Protein AF-A0A0Q6GUV1-F1 (afdb_monomer_lite)

Sequence (95 aa):
MGFEQAGVSFRPSLEVHQISTALSLVEGGAGVAILPTYAFAAINGRRIIARALTNPAVSRDVNIVTARERTISPASLAVRLILRRVLREMVPELV

Secondary structure (DSSP, 8-state):
-HHHHTT-----S---S-HHHHHHHHHTTS------GGGGGGTTTSS-------TT-----------TTSPPPHHHHHHHHHHHHHHHHTS----

Foldseek 3Di:
DQCVLVVHDDDDPDDDDDLLVQLVCVLVPVDDDDDPQLSQLVCPPTPDDDAQDVRPHDDDDDDDDDDPPDDQDPVNVVVVVVCVVVSVVSHDPHD

Radius of gyration: 17.17 Å; chains: 1; bounding box: 34×32×45 Å

pLDDT: mean 90.56, std 7.27, range [48.69, 97.0]

Structure (mmCIF, N/CA/C/O backbone):
data_AF-A0A0Q6GUV1-F1
#
_entry.id   AF-A0A0Q6GUV1-F1
#
loop_
_atom_site.group_PDB
_atom_site.id
_atom_site.type_symbol
_atom_site.label_atom_id
_atom_site.label_alt_id
_atom_site.label_comp_id
_atom_site.label_asym_id
_atom_site.label_entity_id
_atom_site.label_seq_id
_atom_site.pdbx_PDB_ins_code
_atom_site.Cartn_x
_atom_site.Cartn_y
_atom_site.Cartn_z
_atom_site.occupancy
_atom_site.B_iso_or_equiv
_atom_site.auth_seq_id
_atom_site.auth_comp_id
_atom_site.auth_asym_id
_atom_site.auth_atom_id
_atom_site.pdbx_PDB_model_num
ATOM 1 N N . MET A 1 1 ? -5.015 16.431 2.905 1.00 74.12 1 MET A N 1
ATOM 2 C CA . MET A 1 1 ? -4.671 14.984 2.965 1.00 74.12 1 MET A CA 1
ATOM 3 C C . MET A 1 1 ? -5.914 14.179 3.366 1.00 74.12 1 MET A C 1
ATOM 5 O O . MET A 1 1 ? -6.832 14.763 3.919 1.00 74.12 1 MET A O 1
ATOM 9 N N . GLY A 1 2 ? -5.996 12.870 3.087 1.00 87.88 2 GLY A N 1
ATOM 10 C CA . GLY A 1 2 ? -7.248 12.090 3.233 1.00 87.88 2 GLY A CA 1
ATOM 11 C C . GLY A 1 2 ? -7.943 12.158 4.605 1.00 87.88 2 GLY A C 1
ATOM 12 O O . GLY A 1 2 ? -9.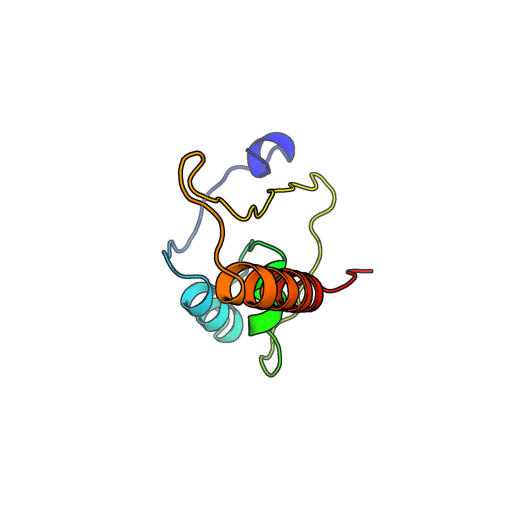165 12.207 4.666 1.00 87.88 2 GLY A O 1
ATOM 13 N N . PHE A 1 3 ? -7.189 12.233 5.706 1.00 90.56 3 PHE A N 1
ATOM 14 C CA . PHE A 1 3 ? -7.756 12.376 7.055 1.00 90.56 3 PHE A CA 1
ATOM 15 C C . PHE A 1 3 ? -8.407 13.752 7.298 1.00 90.56 3 PHE A C 1
ATOM 17 O O . PHE A 1 3 ? -9.427 13.834 7.973 1.00 90.56 3 PHE A O 1
ATOM 24 N N . GLU A 1 4 ? -7.881 14.825 6.700 1.00 91.38 4 GLU A N 1
ATOM 25 C CA . GLU A 1 4 ? -8.473 16.170 6.797 1.00 91.38 4 GLU A CA 1
ATOM 26 C C . GLU A 1 4 ? -9.821 16.222 6.078 1.00 91.38 4 GLU A C 1
ATOM 28 O O . GLU A 1 4 ? -10.779 16.775 6.604 1.00 91.38 4 GLU A O 1
ATOM 33 N N . GLN A 1 5 ? -9.912 15.597 4.899 1.00 91.81 5 GLN A N 1
ATOM 34 C CA . GLN A 1 5 ? -11.166 15.487 4.144 1.00 91.81 5 GLN A CA 1
ATOM 35 C C . GLN A 1 5 ? -12.222 14.669 4.896 1.00 91.81 5 GLN A C 1
ATOM 37 O O . GLN A 1 5 ? -13.405 14.981 4.821 1.00 91.81 5 GLN A O 1
ATOM 42 N N . ALA A 1 6 ? -11.796 13.653 5.647 1.00 92.06 6 ALA A N 1
ATOM 43 C CA . ALA A 1 6 ? -12.6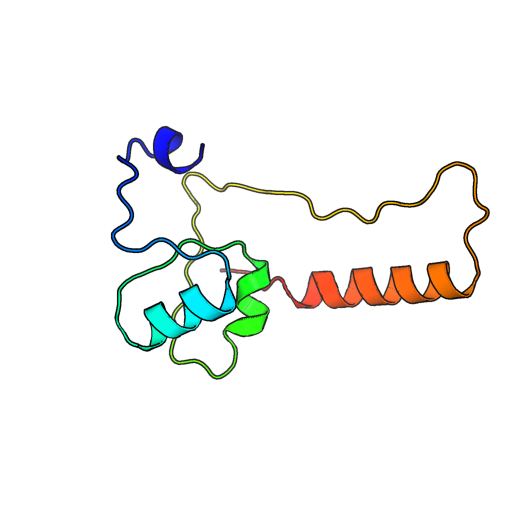67 12.895 6.538 1.00 92.06 6 ALA A CA 1
ATOM 44 C C . ALA A 1 6 ? -13.009 13.641 7.847 1.00 92.06 6 ALA A C 1
ATOM 46 O O . ALA A 1 6 ? -13.750 13.106 8.668 1.00 92.06 6 ALA A O 1
ATOM 47 N N . GLY A 1 7 ? -12.468 14.845 8.076 1.00 93.38 7 GLY A N 1
ATOM 48 C CA . GLY A 1 7 ? -12.715 15.627 9.290 1.00 93.38 7 GLY A CA 1
ATOM 49 C C . GLY A 1 7 ? -12.142 15.004 10.568 1.00 93.38 7 GLY A C 1
ATOM 50 O O . GLY A 1 7 ? -12.618 15.306 11.660 1.00 93.38 7 GLY A O 1
ATOM 51 N N . VAL A 1 8 ? -11.137 14.128 10.455 1.00 91.62 8 VAL A N 1
ATOM 52 C CA . VAL A 1 8 ? -10.518 13.433 11.596 1.00 91.62 8 VAL A CA 1
ATOM 53 C C . VAL A 1 8 ? -9.141 14.000 11.932 1.00 91.62 8 VAL A C 1
ATOM 55 O O . VAL A 1 8 ? -8.319 14.279 11.060 1.00 91.62 8 VAL A O 1
ATOM 58 N N . SER A 1 9 ? -8.868 14.135 13.233 1.00 91.31 9 SER A N 1
ATOM 59 C CA . SER A 1 9 ? -7.545 14.518 13.735 1.00 91.31 9 SER A CA 1
ATOM 60 C C . SER A 1 9 ? -6.558 13.365 13.544 1.00 91.31 9 SER A C 1
ATOM 62 O O . SER A 1 9 ? -6.807 12.245 13.989 1.00 91.31 9 SER A O 1
ATOM 64 N N . PHE A 1 10 ? -5.423 13.636 12.902 1.00 89.31 10 PHE A N 1
ATOM 65 C CA . PHE A 1 10 ? -4.357 12.654 12.734 1.00 89.31 10 PHE A CA 1
ATOM 66 C C . PHE A 1 10 ? -3.466 12.611 13.982 1.00 89.31 10 PHE A C 1
ATOM 68 O O . PHE A 1 10 ? -2.701 13.539 14.236 1.00 89.31 10 PHE A O 1
ATOM 75 N N . ARG A 1 11 ? -3.595 11.544 14.778 1.00 91.31 11 ARG A N 1
ATOM 76 C CA . ARG A 1 11 ? -2.819 11.307 16.007 1.00 91.31 11 ARG A CA 1
ATOM 77 C C . ARG A 1 11 ? -2.321 9.857 16.043 1.00 91.31 11 ARG A C 1
ATOM 79 O O . ARG A 1 11 ? -2.987 9.012 16.642 1.00 91.31 11 ARG A O 1
ATOM 86 N N . PRO A 1 12 ? -1.214 9.530 15.357 1.00 90.94 12 PRO A N 1
ATOM 87 C CA . PRO A 1 12 ? -0.669 8.178 15.379 1.00 90.94 12 PRO A CA 1
ATOM 88 C C . PRO A 1 12 ? -0.156 7.825 16.782 1.00 90.94 12 PRO A C 1
ATOM 90 O O . PRO A 1 12 ? 0.510 8.627 17.429 1.00 90.94 12 PRO A O 1
ATOM 93 N N . SER A 1 13 ? -0.452 6.612 17.256 1.00 92.00 13 SER A N 1
ATOM 94 C CA . SER A 1 13 ? 0.142 6.079 18.494 1.00 92.00 13 SER A CA 1
ATOM 95 C C . SER A 1 13 ? 1.557 5.540 18.273 1.00 92.00 13 SER A C 1
ATOM 97 O O . SER A 1 13 ? 2.349 5.481 19.207 1.00 92.00 13 SER A O 1
ATOM 99 N N . LEU A 1 14 ? 1.854 5.122 17.040 1.00 94.56 14 LEU A N 1
ATOM 100 C CA . LEU A 1 14 ? 3.132 4.569 16.610 1.00 94.56 14 LEU A CA 1
ATOM 101 C C . LEU A 1 14 ? 3.449 5.091 15.211 1.00 94.56 14 LEU A C 1
ATOM 103 O O . LEU A 1 14 ? 2.578 5.112 14.339 1.00 94.56 14 LEU A O 1
ATOM 107 N N . GLU A 1 15 ? 4.707 5.453 14.993 1.00 95.06 15 GLU A N 1
ATOM 108 C CA . GLU A 1 15 ? 5.218 5.862 13.690 1.00 95.06 15 GLU A CA 1
ATOM 109 C C . GLU A 1 15 ? 6.295 4.885 13.229 1.00 95.06 15 GLU A C 1
ATOM 111 O O . GLU A 1 15 ? 7.199 4.518 13.978 1.00 95.06 15 GLU A O 1
ATOM 116 N N . VAL A 1 16 ? 6.177 4.431 11.982 1.00 95.94 16 VAL A N 1
ATOM 117 C CA . VAL A 1 16 ? 7.105 3.480 11.368 1.00 95.94 16 VAL A CA 1
ATOM 118 C C . VAL A 1 16 ? 7.369 3.864 9.919 1.00 95.94 16 VAL A C 1
ATOM 120 O O . VAL A 1 16 ? 6.517 4.442 9.250 1.00 95.94 16 VAL A O 1
ATOM 123 N N . HIS A 1 17 ? 8.543 3.492 9.411 1.00 95.75 17 HIS A N 1
ATOM 124 C CA . HIS A 1 17 ? 8.956 3.819 8.042 1.00 95.75 17 HIS A CA 1
ATOM 125 C C . HIS A 1 17 ? 8.670 2.717 7.014 1.00 95.75 17 HIS A C 1
ATOM 127 O O . HIS A 1 17 ? 8.699 2.981 5.814 1.00 95.75 17 HIS A O 1
ATOM 133 N N . GLN A 1 18 ? 8.421 1.479 7.451 1.00 96.12 18 GLN A N 1
ATOM 134 C CA . GLN A 1 18 ? 8.269 0.326 6.561 1.00 96.12 18 GLN A CA 1
ATOM 135 C C . GLN A 1 18 ? 6.890 -0.322 6.704 1.00 96.12 18 GLN A C 1
ATOM 137 O O . GLN A 1 18 ? 6.411 -0.567 7.811 1.00 96.12 18 GLN A O 1
ATOM 142 N N . ILE A 1 19 ? 6.284 -0.668 5.565 1.00 95.12 19 ILE A N 1
ATOM 143 C CA . ILE A 1 19 ? 4.982 -1.351 5.492 1.00 95.12 19 ILE A CA 1
ATOM 144 C C . ILE A 1 19 ? 5.032 -2.715 6.188 1.00 95.12 19 ILE A C 1
ATOM 146 O O . ILE A 1 19 ? 4.112 -3.065 6.920 1.00 95.12 19 ILE A O 1
ATOM 150 N N . SER A 1 20 ? 6.113 -3.473 5.993 1.00 94.75 20 SER A N 1
ATOM 151 C CA . SER A 1 20 ? 6.325 -4.773 6.640 1.00 94.75 20 SER A CA 1
ATOM 152 C C . SER A 1 20 ? 6.259 -4.668 8.164 1.00 94.75 20 SER A C 1
ATOM 154 O O . SER A 1 20 ? 5.598 -5.485 8.800 1.00 94.75 20 SER A O 1
ATOM 156 N N . THR A 1 21 ? 6.883 -3.638 8.740 1.00 96.44 21 THR A N 1
ATOM 157 C CA . THR A 1 21 ? 6.841 -3.363 10.180 1.00 96.44 21 THR A CA 1
ATOM 158 C C . THR A 1 21 ? 5.431 -3.011 10.639 1.00 96.44 21 THR A C 1
ATOM 160 O O . THR A 1 21 ? 4.964 -3.574 11.626 1.00 96.44 21 THR A O 1
ATOM 163 N N . ALA A 1 22 ? 4.725 -2.140 9.908 1.00 97.00 22 ALA A N 1
ATOM 164 C CA . ALA A 1 22 ? 3.335 -1.800 10.220 1.00 97.00 22 ALA A CA 1
ATOM 165 C C . ALA A 1 22 ? 2.435 -3.049 10.234 1.00 97.00 22 ALA A C 1
ATOM 167 O O . ALA A 1 22 ? 1.664 -3.237 11.171 1.00 97.00 22 ALA A O 1
ATOM 168 N N . LEU A 1 23 ? 2.575 -3.938 9.243 1.00 96.38 23 LEU A N 1
ATOM 169 C CA . LEU A 1 23 ? 1.815 -5.190 9.175 1.00 96.38 23 LEU A CA 1
ATOM 170 C C . LEU A 1 23 ? 2.115 -6.118 10.356 1.00 96.38 23 LEU A C 1
ATOM 172 O O . LEU A 1 23 ? 1.186 -6.662 10.945 1.00 96.38 23 LEU A O 1
ATOM 176 N N . SER A 1 24 ? 3.385 -6.276 10.735 1.00 96.12 24 SER A N 1
ATOM 177 C CA . SER A 1 24 ? 3.755 -7.110 11.885 1.00 96.12 24 SER A CA 1
ATOM 178 C C . SER A 1 24 ? 3.228 -6.545 13.210 1.00 96.12 24 SER A C 1
ATOM 180 O O . SER A 1 24 ? 2.813 -7.310 14.075 1.00 96.12 24 SER A O 1
ATOM 182 N N . LEU A 1 25 ? 3.188 -5.217 13.362 1.00 96.81 25 LEU A N 1
ATOM 183 C CA . LEU A 1 25 ? 2.586 -4.565 14.529 1.00 96.81 25 LEU A CA 1
ATOM 184 C C . LEU A 1 25 ? 1.068 -4.786 14.588 1.00 96.81 25 LEU A C 1
ATOM 186 O O . LEU A 1 25 ? 0.545 -5.112 15.652 1.00 96.81 25 LEU A O 1
ATOM 190 N N . VAL A 1 26 ? 0.367 -4.663 13.456 1.00 96.75 26 VAL A N 1
ATOM 191 C CA . VAL A 1 26 ? -1.076 -4.955 13.364 1.00 96.75 26 VAL A CA 1
ATOM 192 C C . VAL A 1 26 ? -1.357 -6.422 13.701 1.00 96.75 26 VAL A C 1
ATOM 194 O O . VAL A 1 26 ? -2.225 -6.708 14.521 1.00 96.75 26 VAL A O 1
ATOM 197 N N . GLU A 1 27 ? -0.593 -7.353 13.130 1.00 96.69 27 GLU A N 1
ATOM 198 C CA . GLU A 1 27 ? -0.727 -8.792 13.398 1.00 96.69 27 GLU A CA 1
ATOM 199 C C . GLU A 1 27 ? -0.439 -9.160 14.862 1.00 96.69 27 GLU A C 1
ATOM 201 O O . GLU A 1 27 ? -1.073 -10.062 15.414 1.00 96.69 27 GLU A O 1
ATOM 206 N N . GLY A 1 28 ? 0.483 -8.435 15.501 1.00 96.06 28 GLY A N 1
ATOM 207 C CA . GLY A 1 28 ? 0.782 -8.532 16.930 1.00 96.06 28 GLY A CA 1
ATOM 208 C C . GLY A 1 28 ? -0.233 -7.835 17.846 1.00 96.06 28 GLY A C 1
ATOM 209 O O . GLY A 1 28 ? -0.089 -7.914 19.063 1.00 96.06 28 GLY A O 1
ATOM 210 N N . GLY A 1 29 ? -1.250 -7.165 17.294 1.00 96.00 29 GLY A N 1
ATOM 211 C CA . GLY A 1 29 ? -2.322 -6.525 18.063 1.00 96.00 29 GLY A CA 1
ATOM 212 C C . GLY A 1 29 ? -2.032 -5.096 18.533 1.00 96.00 29 GLY A C 1
ATOM 213 O O . GLY A 1 29 ? -2.760 -4.583 19.378 1.00 96.00 29 GLY A O 1
ATOM 214 N N . ALA A 1 30 ? -1.014 -4.422 17.990 1.00 96.00 30 ALA A N 1
ATOM 215 C CA . ALA A 1 30 ? -0.676 -3.044 18.366 1.00 96.00 30 ALA A CA 1
ATOM 216 C C . ALA A 1 30 ? -1.686 -1.988 17.863 1.00 96.00 30 ALA A C 1
ATOM 218 O O . ALA A 1 30 ? -1.585 -0.820 18.232 1.00 96.00 30 ALA A O 1
ATOM 219 N N . GLY A 1 31 ? -2.645 -2.373 17.012 1.00 94.94 31 GLY A N 1
ATOM 220 C CA . GLY A 1 31 ? -3.694 -1.492 16.498 1.00 94.94 31 GLY A CA 1
ATOM 221 C C . GLY A 1 31 ? -4.018 -1.746 15.027 1.00 94.94 31 GLY A C 1
ATOM 222 O O . GLY A 1 31 ? -3.941 -2.875 14.546 1.00 94.94 31 GLY A O 1
ATOM 223 N N . VAL A 1 32 ? -4.380 -0.679 14.311 1.00 95.50 32 VAL A N 1
ATOM 224 C CA . VAL A 1 32 ? -4.692 -0.691 12.872 1.00 95.50 32 VAL A CA 1
ATOM 225 C C . VAL A 1 32 ? -3.722 0.198 12.100 1.00 95.50 32 VAL A C 1
ATOM 227 O O . VAL A 1 32 ? -3.180 1.157 12.645 1.00 95.50 32 VAL A O 1
ATOM 230 N N . ALA A 1 33 ? -3.534 -0.093 10.813 1.00 95.44 33 ALA A N 1
ATOM 231 C CA . ALA A 1 33 ? -2.719 0.717 9.915 1.00 95.44 33 ALA A CA 1
ATOM 232 C C . ALA A 1 33 ? -3.501 1.076 8.647 1.00 95.44 33 ALA A C 1
ATOM 234 O O . ALA A 1 33 ? -4.239 0.256 8.103 1.00 95.44 33 ALA A O 1
ATOM 235 N N . ILE A 1 34 ? -3.300 2.300 8.158 1.00 93.50 34 ILE A N 1
ATOM 236 C CA . ILE A 1 34 ? -3.778 2.740 6.845 1.00 93.50 34 ILE A CA 1
ATOM 237 C C . ILE A 1 34 ? -2.606 2.612 5.875 1.00 93.50 34 ILE A C 1
ATOM 239 O O . ILE A 1 34 ? -1.590 3.285 6.041 1.00 93.50 34 ILE A O 1
ATOM 243 N N . LEU A 1 35 ? -2.739 1.739 4.877 1.00 93.25 35 LEU A N 1
ATOM 244 C CA . LEU A 1 35 ? -1.667 1.392 3.944 1.00 93.25 35 LEU A CA 1
ATOM 245 C C . LEU A 1 35 ? -2.154 1.500 2.489 1.00 93.25 35 LEU A C 1
ATOM 247 O O . LEU A 1 35 ? -3.347 1.332 2.233 1.00 93.25 35 LEU A O 1
ATOM 251 N N . PRO A 1 36 ? -1.256 1.757 1.520 1.00 91.56 36 PRO A N 1
ATOM 252 C CA . PRO A 1 36 ? -1.589 1.662 0.101 1.00 91.56 36 PRO A CA 1
ATOM 253 C C . PRO A 1 36 ? -2.056 0.255 -0.285 1.00 91.56 36 PRO A C 1
ATOM 255 O O . PRO A 1 36 ? -1.578 -0.733 0.271 1.00 91.56 36 PRO A O 1
ATOM 258 N N . THR A 1 37 ? -2.918 0.151 -1.298 1.00 90.31 37 THR A N 1
ATOM 259 C CA . THR A 1 37 ? -3.555 -1.116 -1.698 1.00 90.31 37 THR A CA 1
ATOM 260 C C . THR A 1 37 ? -2.566 -2.240 -2.013 1.00 90.31 37 THR A C 1
ATOM 262 O O . THR A 1 37 ? -2.820 -3.388 -1.669 1.00 90.31 37 THR A O 1
ATOM 265 N N . TYR A 1 38 ? -1.401 -1.928 -2.591 1.00 89.38 38 TYR A N 1
ATOM 266 C CA . TYR A 1 38 ? -0.384 -2.936 -2.916 1.00 89.38 38 TYR A CA 1
ATOM 267 C C . TYR A 1 38 ? 0.220 -3.628 -1.680 1.00 89.38 38 TYR A C 1
ATOM 269 O O . TYR A 1 38 ? 0.846 -4.677 -1.816 1.00 89.38 38 TYR A O 1
ATOM 277 N N . ALA A 1 39 ? 0.040 -3.080 -0.469 1.00 92.19 39 ALA A N 1
ATOM 278 C CA . ALA A 1 39 ? 0.434 -3.754 0.769 1.00 92.19 39 ALA A CA 1
ATOM 279 C C . ALA A 1 39 ? -0.335 -5.070 0.973 1.00 92.19 39 ALA A C 1
ATOM 281 O O . ALA A 1 39 ? 0.147 -5.949 1.684 1.00 92.19 39 ALA A O 1
ATOM 282 N N . PHE A 1 40 ? -1.484 -5.236 0.308 1.00 89.81 40 PHE A N 1
ATOM 283 C CA . PHE A 1 40 ? -2.269 -6.466 0.327 1.00 89.81 40 PHE A CA 1
ATOM 284 C C . PHE A 1 40 ? -1.479 -7.683 -0.166 1.00 89.81 40 PHE A C 1
ATOM 286 O O . PHE A 1 40 ? -1.627 -8.772 0.384 1.00 89.81 40 PHE A O 1
ATOM 293 N N . ALA A 1 41 ? -0.557 -7.496 -1.116 1.00 88.81 41 ALA A N 1
ATOM 294 C CA . ALA A 1 41 ? 0.337 -8.563 -1.566 1.00 88.81 41 ALA A CA 1
ATOM 295 C C . ALA A 1 41 ? 1.183 -9.161 -0.421 1.00 88.81 41 ALA A C 1
ATOM 297 O O . ALA A 1 41 ? 1.576 -10.322 -0.487 1.00 88.81 41 ALA A O 1
ATOM 298 N N . ALA A 1 42 ? 1.435 -8.392 0.646 1.00 89.44 42 ALA A N 1
ATOM 299 C CA . ALA A 1 42 ? 2.184 -8.822 1.828 1.00 89.44 42 ALA A CA 1
ATOM 300 C C . ALA A 1 42 ? 1.292 -9.300 2.994 1.00 89.44 42 ALA A C 1
ATOM 302 O O . ALA A 1 42 ? 1.819 -9.652 4.054 1.00 89.44 42 ALA A O 1
ATOM 303 N N . ILE A 1 43 ? -0.036 -9.302 2.818 1.00 89.81 43 ILE A N 1
ATOM 304 C CA . ILE A 1 43 ? -1.007 -9.782 3.815 1.00 89.81 43 ILE A CA 1
ATOM 305 C C . ILE A 1 43 ? -1.217 -11.296 3.712 1.00 89.81 43 ILE A C 1
ATOM 307 O O . ILE A 1 43 ? -1.573 -11.921 4.708 1.00 89.81 43 ILE A O 1
ATOM 311 N N . ASN A 1 44 ? -0.989 -11.907 2.545 1.00 83.62 44 ASN A N 1
ATOM 312 C CA . ASN A 1 44 ? -1.250 -13.334 2.358 1.00 83.62 44 ASN A CA 1
ATOM 313 C C . ASN A 1 44 ? -0.514 -14.193 3.409 1.00 83.62 44 ASN A C 1
ATOM 315 O O . ASN A 1 44 ? 0.687 -14.033 3.620 1.00 83.62 44 ASN A O 1
ATOM 319 N N . GLY A 1 45 ? -1.248 -15.087 4.078 1.00 85.88 45 GLY A N 1
ATOM 320 C CA . GLY A 1 45 ? -0.735 -15.928 5.166 1.00 85.88 45 GLY A CA 1
ATOM 321 C C . GLY A 1 45 ? -0.648 -15.257 6.544 1.00 85.88 45 GLY A C 1
ATOM 322 O O . GLY A 1 45 ? -0.300 -15.935 7.509 1.00 85.88 45 GLY A O 1
ATOM 323 N N . ARG A 1 46 ? -0.987 -13.967 6.668 1.00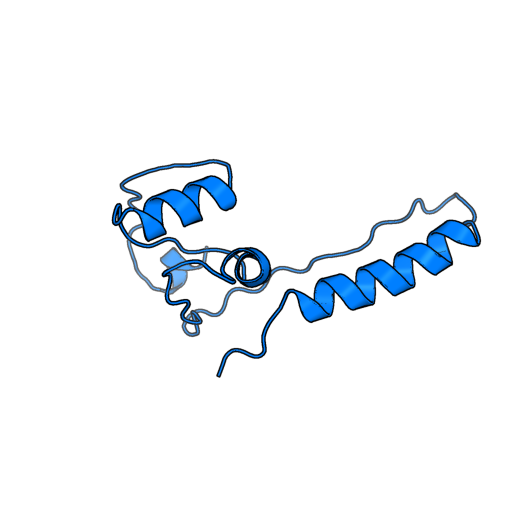 91.19 46 ARG A N 1
ATOM 324 C CA . ARG A 1 46 ? -1.059 -13.250 7.951 1.00 91.19 46 ARG A CA 1
ATOM 325 C C . ARG A 1 46 ? -2.474 -13.240 8.509 1.00 91.19 46 ARG A C 1
ATOM 327 O O . ARG A 1 46 ? -3.454 -13.232 7.763 1.00 91.19 46 ARG A O 1
ATOM 334 N N . ARG A 1 47 ? -2.604 -13.139 9.831 1.00 94.88 47 ARG A N 1
ATOM 335 C CA . ARG A 1 47 ? -3.914 -12.984 10.499 1.00 94.88 47 ARG A CA 1
ATOM 336 C C . ARG A 1 47 ? -4.351 -11.517 10.533 1.00 94.88 47 ARG A C 1
ATOM 338 O O . ARG A 1 47 ? -4.505 -10.934 11.602 1.00 94.88 47 ARG A O 1
ATOM 345 N N . ILE A 1 48 ? -4.525 -10.916 9.358 1.00 95.12 48 ILE A N 1
ATOM 346 C CA . ILE A 1 48 ? -4.901 -9.505 9.197 1.00 95.12 48 ILE A CA 1
ATOM 347 C C . ILE A 1 48 ? -6.136 -9.409 8.298 1.00 95.12 48 ILE A C 1
ATOM 349 O O . ILE A 1 48 ? -6.181 -10.006 7.226 1.00 95.12 48 ILE A O 1
ATOM 353 N N . ILE A 1 49 ? -7.123 -8.614 8.715 1.00 92.81 49 ILE A N 1
ATOM 354 C CA . ILE A 1 49 ? -8.279 -8.258 7.885 1.00 92.81 49 ILE A CA 1
ATOM 355 C C . ILE A 1 49 ? -7.994 -6.909 7.226 1.00 92.81 49 ILE A C 1
ATOM 357 O O . ILE A 1 49 ? -7.758 -5.916 7.914 1.00 92.81 49 ILE A O 1
ATOM 361 N N . ALA A 1 50 ? -8.050 -6.861 5.898 1.00 92.69 50 ALA A N 1
ATOM 362 C CA . ALA A 1 50 ? -7.969 -5.618 5.142 1.00 92.69 50 ALA A CA 1
ATOM 363 C C . ALA A 1 50 ? -9.374 -5.106 4.799 1.00 92.69 50 ALA A C 1
ATOM 365 O O . ALA A 1 50 ? -10.257 -5.889 4.451 1.00 92.69 50 ALA A O 1
ATOM 366 N N . ARG A 1 51 ? -9.578 -3.787 4.876 1.00 91.88 51 ARG A N 1
ATOM 367 C CA . ARG A 1 51 ? -10.822 -3.125 4.459 1.00 91.88 51 ARG A CA 1
ATOM 368 C C . ARG A 1 51 ? -10.500 -1.908 3.602 1.00 91.88 51 ARG A C 1
ATOM 370 O O . ARG A 1 51 ? -9.586 -1.152 3.931 1.00 91.88 51 ARG A O 1
ATOM 377 N N . ALA A 1 52 ? -11.250 -1.723 2.519 1.00 91.25 52 ALA A N 1
ATOM 378 C CA . ALA A 1 52 ? -11.106 -0.558 1.657 1.00 91.25 52 ALA A CA 1
ATOM 379 C C . ALA A 1 52 ? -11.580 0.718 2.372 1.00 91.25 52 ALA A C 1
ATOM 381 O O . ALA A 1 52 ? -12.608 0.718 3.051 1.00 91.25 52 ALA A O 1
ATOM 382 N N . LEU A 1 53 ? -10.848 1.817 2.182 1.00 91.50 53 LEU A N 1
ATOM 383 C CA . LEU A 1 53 ? -11.294 3.157 2.561 1.00 91.50 53 LEU A CA 1
ATOM 384 C C . LEU A 1 53 ? -11.957 3.817 1.350 1.00 91.50 53 LEU A C 1
ATOM 386 O O . LEU A 1 53 ? -11.307 4.023 0.326 1.00 91.50 53 LEU A O 1
ATOM 390 N N . THR A 1 54 ? -13.245 4.136 1.468 1.00 91.12 54 THR A N 1
ATOM 391 C CA . THR A 1 54 ? -14.065 4.646 0.355 1.00 91.12 54 THR A CA 1
ATOM 392 C C . THR A 1 54 ? -14.472 6.112 0.505 1.00 91.12 54 THR A C 1
ATOM 394 O O . THR A 1 54 ? -14.771 6.756 -0.496 1.00 91.12 54 THR A O 1
ATOM 397 N N . ASN A 1 55 ? -14.446 6.672 1.721 1.00 91.00 55 ASN A N 1
ATOM 398 C CA . ASN A 1 55 ? -14.870 8.047 1.992 1.00 91.00 55 ASN A CA 1
ATOM 399 C C . ASN A 1 55 ? -13.893 8.775 2.945 1.00 91.00 55 ASN A C 1
ATOM 401 O O . ASN A 1 55 ? -14.074 8.706 4.161 1.00 91.00 55 ASN A O 1
ATOM 405 N N . PRO A 1 56 ? -12.851 9.453 2.427 1.00 91.75 56 PRO A N 1
ATOM 406 C CA . PRO A 1 56 ? -12.501 9.588 1.014 1.00 91.75 56 PRO A CA 1
ATOM 407 C C . PRO A 1 56 ? -11.694 8.393 0.491 1.00 91.75 56 PRO A C 1
ATOM 409 O O . PRO A 1 56 ? -10.814 7.861 1.171 1.00 91.75 56 PRO A O 1
ATOM 412 N N . ALA A 1 57 ? -11.931 8.027 -0.765 1.00 89.81 57 ALA A N 1
ATOM 413 C CA . ALA A 1 57 ? -10.994 7.209 -1.520 1.00 89.81 57 ALA A CA 1
ATOM 414 C C . ALA A 1 57 ? -9.796 8.077 -1.934 1.00 89.81 57 ALA A C 1
ATOM 416 O O . ALA A 1 57 ? -9.971 9.144 -2.523 1.00 89.81 57 ALA A O 1
ATOM 417 N N . VAL A 1 58 ? -8.572 7.629 -1.636 1.00 89.88 58 VAL A N 1
ATOM 418 C CA . VAL A 1 58 ? -7.358 8.377 -1.989 1.00 89.88 58 VAL A CA 1
ATOM 419 C C . VAL A 1 58 ? -6.435 7.541 -2.869 1.00 89.88 58 VAL A C 1
ATOM 421 O O . VAL A 1 58 ? -5.753 6.634 -2.388 1.00 89.88 58 VAL A O 1
ATOM 424 N N . SER A 1 59 ? -6.375 7.888 -4.152 1.00 87.81 59 SER A N 1
ATOM 425 C CA . SER A 1 59 ? -5.547 7.225 -5.160 1.00 87.81 59 SER A CA 1
ATOM 426 C C . SER A 1 59 ? -4.153 7.848 -5.273 1.00 87.81 59 SER A C 1
ATOM 428 O O . SER A 1 59 ? -3.947 9.036 -5.015 1.00 87.81 59 SER A O 1
ATOM 430 N N . ARG A 1 60 ? -3.165 7.015 -5.615 1.00 86.38 60 ARG A N 1
ATOM 431 C CA . ARG A 1 60 ? -1.813 7.436 -6.002 1.00 86.38 60 ARG A CA 1
ATOM 432 C C . ARG A 1 60 ? -1.352 6.579 -7.168 1.00 86.38 60 ARG A C 1
ATOM 434 O O . ARG A 1 60 ? -1.482 5.357 -7.110 1.00 86.38 60 ARG A O 1
ATOM 441 N N . ASP A 1 61 ? -0.777 7.221 -8.174 1.00 88.62 61 ASP A N 1
ATOM 442 C CA . ASP A 1 61 ? -0.292 6.527 -9.361 1.00 88.62 61 ASP A CA 1
ATOM 443 C C . ASP A 1 61 ? 1.100 5.933 -9.134 1.00 88.62 61 ASP A C 1
ATOM 445 O O . ASP A 1 61 ? 1.997 6.579 -8.587 1.00 88.62 61 ASP A O 1
ATOM 449 N N . VAL A 1 62 ? 1.297 4.708 -9.623 1.00 87.12 62 VAL A N 1
ATOM 450 C CA . VAL A 1 62 ? 2.608 4.058 -9.706 1.00 87.12 62 VAL A CA 1
ATOM 451 C C . VAL A 1 62 ? 3.032 4.038 -11.168 1.00 87.12 62 VAL A C 1
ATOM 453 O O . VAL A 1 62 ? 2.406 3.384 -12.000 1.00 87.12 62 VAL A O 1
ATOM 456 N N . ASN A 1 63 ? 4.107 4.760 -11.484 1.00 90.88 63 ASN A N 1
ATOM 457 C CA . ASN A 1 63 ? 4.547 4.994 -12.856 1.00 90.88 63 ASN A CA 1
ATOM 458 C C . ASN A 1 63 ? 5.934 4.402 -13.120 1.00 90.88 63 ASN A C 1
ATOM 460 O O . ASN A 1 63 ? 6.817 4.433 -12.266 1.00 90.88 63 ASN A O 1
ATOM 464 N N . ILE A 1 64 ? 6.143 3.904 -14.341 1.00 90.62 64 ILE A N 1
ATOM 465 C CA . ILE A 1 64 ? 7.461 3.480 -14.825 1.00 90.62 64 ILE A CA 1
ATOM 466 C C . ILE A 1 64 ? 8.104 4.670 -15.533 1.00 90.62 64 ILE A C 1
ATOM 468 O O . ILE A 1 64 ? 7.579 5.147 -16.538 1.00 90.62 64 ILE A O 1
ATOM 472 N N . VAL A 1 65 ? 9.250 5.124 -15.029 1.00 91.94 65 VAL A N 1
ATOM 473 C CA . VAL A 1 65 ? 10.004 6.244 -15.604 1.00 91.94 65 VAL A CA 1
ATOM 474 C C . VAL A 1 65 ? 11.150 5.711 -16.460 1.00 91.94 65 VAL A C 1
ATOM 476 O O . VAL A 1 65 ? 11.855 4.783 -16.070 1.00 91.94 65 VAL A O 1
ATOM 479 N N . THR A 1 66 ? 11.345 6.306 -17.636 1.00 89.50 66 THR A N 1
ATOM 480 C CA . THR A 1 66 ? 12.430 5.964 -18.565 1.00 89.50 66 THR A CA 1
ATOM 481 C C . THR A 1 66 ? 13.196 7.217 -18.969 1.00 89.50 66 THR A C 1
ATOM 483 O O . THR A 1 66 ? 12.596 8.277 -19.139 1.00 89.50 66 THR A O 1
ATOM 486 N N . ALA A 1 67 ? 14.513 7.102 -19.156 1.00 91.31 67 ALA A N 1
ATOM 487 C CA . ALA A 1 67 ? 15.337 8.216 -19.620 1.00 91.31 67 ALA A CA 1
ATOM 488 C C . ALA A 1 67 ? 14.939 8.630 -21.046 1.00 91.31 67 ALA A C 1
ATOM 490 O O . ALA A 1 67 ? 14.893 7.791 -21.943 1.00 91.31 67 ALA A O 1
ATOM 491 N N . ARG A 1 68 ? 14.672 9.925 -21.252 1.00 88.62 68 ARG A N 1
ATOM 492 C CA . ARG A 1 68 ? 14.193 10.476 -22.532 1.00 88.62 68 ARG A CA 1
ATOM 493 C C . ARG A 1 68 ? 15.182 10.269 -23.684 1.00 88.62 68 ARG A C 1
ATOM 495 O O . ARG A 1 68 ? 14.764 9.995 -24.798 1.00 88.62 68 ARG A O 1
ATOM 502 N N . GLU A 1 69 ? 16.475 10.399 -23.408 1.00 93.44 69 GLU A N 1
ATOM 503 C CA . GLU A 1 69 ? 17.542 10.431 -24.423 1.00 93.44 69 GLU A CA 1
ATOM 504 C C . GLU A 1 69 ? 18.197 9.064 -24.670 1.00 93.44 69 GLU A C 1
ATOM 506 O O . GLU A 1 69 ? 19.154 8.948 -25.431 1.00 93.44 69 GLU A O 1
ATOM 511 N N . ARG A 1 70 ? 17.709 8.005 -24.016 1.00 88.12 70 ARG A N 1
ATOM 512 C CA . ARG A 1 70 ? 18.248 6.650 -24.168 1.00 88.12 70 ARG A CA 1
ATOM 513 C C . ARG A 1 70 ? 17.282 5.808 -24.986 1.00 88.12 70 ARG A C 1
ATOM 515 O O . ARG A 1 70 ? 16.114 5.673 -24.628 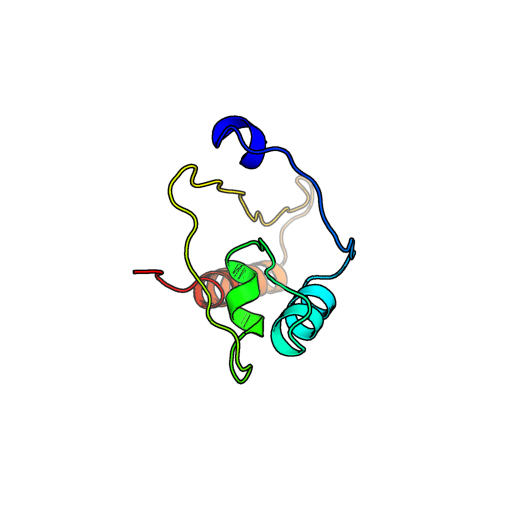1.00 88.12 70 ARG A O 1
ATOM 522 N N . THR A 1 71 ? 17.795 5.146 -26.018 1.00 90.75 71 THR A N 1
ATOM 523 C CA . THR A 1 71 ? 17.057 4.064 -26.673 1.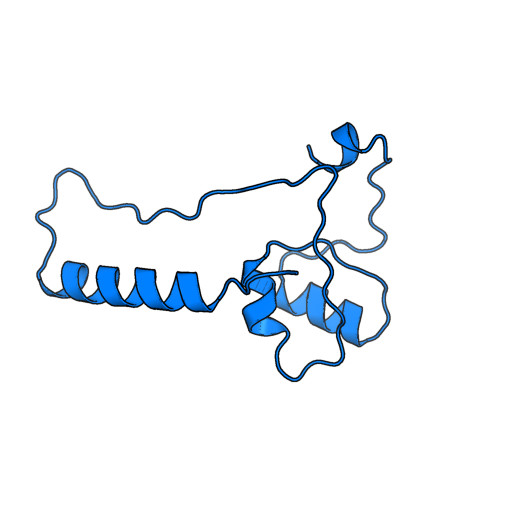00 90.75 71 THR A CA 1
ATOM 524 C C . THR A 1 71 ? 16.790 2.959 -25.654 1.00 90.75 71 THR A C 1
ATOM 526 O O . THR A 1 71 ? 17.710 2.444 -25.016 1.00 90.75 71 THR A O 1
ATOM 529 N N . ILE A 1 72 ? 15.519 2.598 -25.483 1.00 92.06 72 ILE A N 1
ATOM 530 C CA . ILE A 1 72 ? 15.125 1.497 -24.606 1.00 92.06 72 ILE A CA 1
ATOM 531 C C . ILE A 1 72 ? 15.654 0.182 -25.191 1.00 92.06 72 ILE A C 1
ATOM 533 O O . ILE A 1 72 ? 15.388 -0.144 -26.346 1.00 92.06 72 ILE A O 1
ATOM 537 N N . SER A 1 73 ? 16.367 -0.597 -24.375 1.00 93.88 73 SER A N 1
ATOM 538 C CA . SER A 1 73 ? 16.866 -1.910 -24.792 1.00 93.88 73 SER A CA 1
ATOM 539 C C . SER A 1 73 ? 15.728 -2.936 -24.933 1.00 93.88 73 SER A C 1
ATOM 541 O O . SER A 1 73 ? 14.715 -2.831 -24.227 1.00 93.88 73 SER A O 1
ATOM 543 N N . PRO A 1 74 ? 15.898 -3.989 -25.756 1.00 95.19 74 PRO A N 1
ATOM 544 C CA . PRO A 1 74 ? 14.942 -5.096 -25.820 1.00 95.19 74 PRO A CA 1
ATOM 545 C C . PRO A 1 74 ? 14.656 -5.733 -24.450 1.00 95.19 74 PRO A C 1
ATOM 547 O O . PRO A 1 74 ? 13.503 -6.023 -24.130 1.00 95.19 74 PRO A O 1
ATOM 550 N N . ALA A 1 75 ? 15.676 -5.871 -23.594 1.00 95.75 75 ALA A N 1
ATOM 551 C CA . ALA A 1 75 ? 15.520 -6.404 -22.241 1.00 95.75 75 ALA A CA 1
ATOM 552 C C . ALA A 1 75 ? 14.619 -5.512 -21.369 1.00 95.75 75 ALA A C 1
ATOM 554 O O . ALA A 1 75 ? 13.730 -6.005 -20.676 1.00 95.75 75 ALA A O 1
ATOM 555 N N . SER A 1 76 ? 14.781 -4.188 -21.444 1.00 94.50 76 SER A N 1
ATOM 556 C CA . SER A 1 76 ? 13.931 -3.241 -20.716 1.00 94.50 76 SER A CA 1
ATOM 557 C C . SER A 1 76 ? 12.472 -3.281 -21.188 1.00 94.50 76 SER A C 1
ATOM 559 O O . SER A 1 76 ? 11.566 -3.161 -20.362 1.00 94.50 76 SER A O 1
ATOM 561 N N . LEU A 1 77 ? 12.219 -3.490 -22.489 1.00 93.12 77 LEU A N 1
ATOM 562 C CA . LEU A 1 77 ? 10.858 -3.705 -23.004 1.00 93.12 77 LEU A CA 1
ATOM 563 C C . LEU A 1 77 ? 10.231 -4.967 -22.405 1.00 93.12 77 LEU A C 1
ATOM 565 O O . LEU A 1 77 ? 9.087 -4.914 -21.950 1.00 93.12 77 LEU A O 1
ATOM 569 N N . ALA A 1 78 ? 10.983 -6.070 -22.369 1.00 95.94 78 ALA A N 1
ATOM 570 C CA . ALA A 1 78 ? 10.520 -7.333 -21.803 1.00 95.94 78 ALA A CA 1
ATOM 571 C C . ALA A 1 78 ? 10.206 -7.200 -20.302 1.00 95.94 78 ALA A C 1
ATOM 573 O O . ALA A 1 78 ? 9.110 -7.552 -19.863 1.00 95.94 78 ALA A O 1
ATOM 574 N N . VAL A 1 79 ? 11.110 -6.595 -19.524 1.00 96.06 79 VAL A N 1
ATOM 575 C CA . VAL A 1 79 ? 10.900 -6.353 -18.086 1.00 96.06 79 VAL A CA 1
ATOM 576 C C . VAL A 1 79 ? 9.696 -5.445 -17.843 1.00 96.06 79 VAL A C 1
ATOM 578 O O . VAL A 1 79 ? 8.907 -5.706 -16.939 1.00 96.06 79 VAL A O 1
ATOM 581 N N . ARG A 1 80 ? 9.484 -4.415 -18.670 1.00 94.25 80 ARG A N 1
ATOM 582 C CA . ARG A 1 80 ? 8.318 -3.526 -18.545 1.00 94.25 80 ARG A CA 1
ATOM 583 C C . ARG A 1 80 ? 6.992 -4.284 -18.646 1.00 94.25 80 ARG A C 1
ATOM 585 O O . ARG A 1 80 ? 6.050 -3.942 -17.932 1.00 94.25 80 ARG A O 1
ATOM 592 N N . LEU A 1 81 ? 6.903 -5.292 -19.516 1.00 93.94 81 LEU A N 1
ATOM 593 C CA . LEU A 1 81 ? 5.708 -6.134 -19.629 1.00 93.94 81 LEU A CA 1
ATOM 594 C C . LEU A 1 81 ? 5.490 -6.966 -18.360 1.00 93.94 81 LEU A C 1
ATOM 596 O O . LEU A 1 81 ? 4.369 -7.013 -17.853 1.00 93.94 81 LEU A O 1
ATOM 600 N N . ILE A 1 82 ? 6.562 -7.548 -17.816 1.00 95.44 82 ILE A N 1
ATOM 601 C CA . ILE A 1 82 ? 6.523 -8.329 -16.571 1.00 95.44 82 ILE A CA 1
ATOM 602 C C . ILE A 1 82 ? 6.102 -7.442 -15.395 1.00 95.44 82 ILE A C 1
ATOM 604 O O . ILE A 1 82 ? 5.157 -7.780 -14.689 1.00 95.44 82 ILE A O 1
ATOM 608 N N . LEU A 1 83 ? 6.721 -6.269 -15.228 1.00 93.88 83 LEU A N 1
ATOM 609 C CA . LEU A 1 83 ? 6.380 -5.320 -14.163 1.00 93.88 83 LEU A CA 1
ATOM 610 C C . LEU A 1 83 ? 4.906 -4.911 -14.217 1.00 93.88 83 LEU A C 1
ATOM 612 O O . LEU A 1 83 ? 4.223 -4.935 -13.199 1.00 93.88 83 LEU A O 1
ATOM 616 N N . ARG A 1 84 ? 4.381 -4.589 -15.408 1.00 91.00 84 ARG A N 1
ATOM 617 C CA . ARG A 1 84 ? 2.958 -4.246 -15.578 1.00 91.00 84 ARG A CA 1
ATOM 618 C C . ARG A 1 84 ? 2.016 -5.387 -15.206 1.00 91.00 84 ARG A C 1
ATOM 620 O O . ARG A 1 84 ? 0.874 -5.123 -14.837 1.00 91.00 84 ARG A O 1
ATOM 627 N N . ARG A 1 85 ? 2.434 -6.638 -15.388 1.00 91.44 85 ARG A N 1
ATOM 628 C CA . ARG A 1 85 ? 1.653 -7.803 -14.969 1.00 91.44 85 ARG A CA 1
ATOM 629 C C . ARG A 1 85 ? 1.692 -7.949 -13.449 1.00 91.44 85 ARG A C 1
ATOM 631 O O . ARG A 1 85 ? 0.638 -7.902 -12.829 1.00 91.44 85 ARG A O 1
ATOM 638 N N . VAL A 1 86 ? 2.889 -8.018 -12.870 1.00 90.44 86 VAL A N 1
ATOM 639 C CA . VAL A 1 86 ? 3.089 -8.209 -11.424 1.00 90.44 86 VAL A CA 1
ATOM 640 C C . VAL A 1 86 ? 2.396 -7.110 -10.616 1.00 90.44 86 VAL A C 1
ATOM 642 O O . VAL A 1 86 ? 1.667 -7.407 -9.678 1.00 90.44 86 VAL A O 1
ATOM 645 N N . LEU A 1 87 ? 2.539 -5.839 -11.009 1.00 87.38 87 LEU A N 1
ATOM 646 C CA . LEU A 1 87 ? 1.915 -4.721 -10.290 1.00 87.38 87 LEU A CA 1
ATOM 647 C C . LEU A 1 87 ? 0.380 -4.773 -10.304 1.00 87.38 87 LEU A C 1
ATOM 649 O O . LEU A 1 87 ? -0.240 -4.328 -9.344 1.00 87.38 87 LEU A O 1
ATOM 653 N N . ARG A 1 88 ? -0.236 -5.318 -11.363 1.00 84.88 88 ARG A N 1
ATOM 654 C CA . ARG A 1 88 ? -1.692 -5.520 -11.417 1.00 84.88 88 ARG A CA 1
ATOM 655 C C . ARG A 1 88 ? -2.138 -6.655 -10.502 1.00 84.88 88 ARG A C 1
ATOM 657 O O . ARG A 1 88 ? -3.141 -6.510 -9.825 1.00 84.88 88 ARG A O 1
ATOM 664 N N . GLU A 1 89 ? -1.369 -7.738 -10.440 1.00 86.00 89 GLU A N 1
ATOM 665 C CA . GLU A 1 89 ? -1.644 -8.882 -9.557 1.00 86.00 89 GLU A CA 1
ATOM 666 C C . GLU A 1 89 ? -1.494 -8.522 -8.063 1.00 86.00 89 GLU A C 1
ATOM 668 O O . GLU A 1 89 ? -2.130 -9.136 -7.213 1.00 86.00 89 GLU A O 1
ATOM 673 N N . MET A 1 90 ? -0.694 -7.501 -7.727 1.00 84.62 90 MET A N 1
ATOM 674 C CA . MET A 1 90 ? -0.530 -7.016 -6.346 1.00 84.62 90 MET A CA 1
ATOM 675 C C . MET A 1 90 ? -1.736 -6.238 -5.798 1.00 84.62 90 MET A C 1
ATOM 677 O O . MET A 1 90 ? -1.807 -6.011 -4.588 1.00 84.62 90 MET A O 1
ATOM 681 N N . VAL A 1 91 ? -2.649 -5.785 -6.660 1.00 80.69 91 VAL A N 1
ATOM 682 C CA . VAL A 1 91 ? -3.825 -4.999 -6.275 1.00 80.69 91 VAL A CA 1
ATOM 683 C C . VAL A 1 91 ? -5.061 -5.889 -6.411 1.00 80.69 91 VAL A C 1
ATOM 685 O O . VAL A 1 91 ? -5.469 -6.173 -7.535 1.00 80.69 91 VAL A O 1
ATOM 688 N N . PRO A 1 92 ? -5.665 -6.349 -5.303 1.00 74.38 92 PRO A N 1
ATOM 689 C CA . PRO A 1 92 ? -6.905 -7.113 -5.379 1.00 74.38 92 PRO A CA 1
ATOM 690 C C . PRO A 1 92 ? -8.074 -6.227 -5.830 1.00 74.38 92 PRO A C 1
ATOM 692 O O . PRO A 1 92 ? -8.104 -5.025 -5.549 1.00 74.38 92 PRO A O 1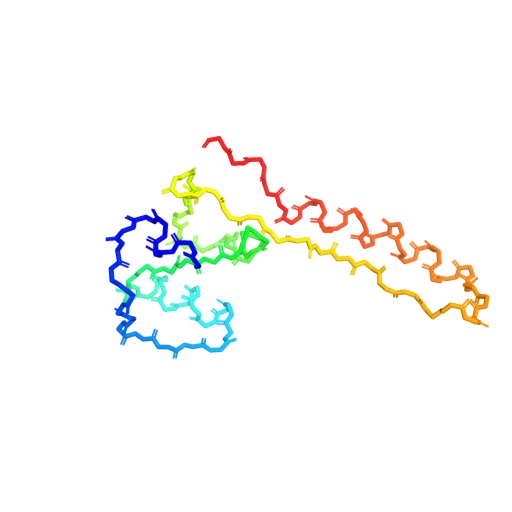
ATOM 695 N N . GLU A 1 93 ? -9.082 -6.839 -6.451 1.00 67.56 93 GLU A N 1
ATOM 696 C CA . GLU A 1 93 ? -10.422 -6.253 -6.520 1.00 67.56 93 GLU A CA 1
ATOM 697 C C . GLU A 1 93 ? -11.016 -6.286 -5.106 1.00 67.56 93 GLU A C 1
ATOM 699 O O . GLU A 1 93 ? -11.347 -7.345 -4.574 1.00 67.56 93 GLU A O 1
ATOM 704 N N . LEU A 1 94 ? -11.061 -5.127 -4.449 1.00 59.09 94 LEU A N 1
ATOM 705 C CA . LEU A 1 94 ? -11.685 -4.988 -3.137 1.00 59.09 94 LEU A CA 1
ATOM 706 C C . LEU A 1 94 ? -13.190 -4.776 -3.351 1.00 59.09 94 LEU A C 1
ATOM 708 O O . LEU A 1 94 ? -13.577 -3.753 -3.915 1.00 59.09 94 LEU A O 1
ATOM 712 N N . VAL A 1 95 ? -14.002 -5.753 -2.929 1.00 48.69 95 VAL A N 1
ATOM 713 C CA . VAL A 1 95 ? -15.477 -5.678 -2.878 1.00 48.69 95 VAL A CA 1
ATOM 714 C C . VAL A 1 95 ? -15.927 -4.928 -1.629 1.00 48.69 95 VAL A C 1
ATOM 716 O O . VAL A 1 95 ? -15.350 -5.191 -0.546 1.00 48.69 95 VAL A O 1
#